Protein AF-A0A9E2BUL2-F1 (afdb_monomer)

Foldseek 3Di:
DDDDDDDDDDDDPDDPDPDFFEDEDEDAFWEKEKEWALVLVPDDDPQSVVLVVLLVLLVVLLVVLQPPDDYHYHYDHGQKYWYHAPNDIDIDGPNPPVQGIWMWTDGRPDDIDTGTDDPGNNSSQLGVLCVCCVVPVRVSSPPRD

Nearest PDB structures (foldseek):
  3d67-assembly1_A  TM=4.524E-01  e=1.776E+00  Homo sapiens
  8vt2-assembly1_B  TM=3.568E-01  e=3.299E+00  human metapneumovirus
  8t9z-assembly1_A  TM=2.904E-01  e=5.762E+00  human metapneumovirus

Secondary structure (DSSP, 8-state):
----------------PPPP-EEEEE-SSSEEEEEE-GGGTT--SHHHHHHHHHHHHHHHHHHHHHTTS--EEEEEE-SEEEEEETTEEEEEESTTS----EEEEE-TTS--EEEE-SSSGGGHHHHHHHHHHHHH--GGGTT--

Sequence (145 aa):
MGIGLALSVSLHVAAAIPRLVEKKTTASGPTIIAFAPSEVEGQMDDGSIEGVAHTQYAMQDTAKCLSPKKVTFQFWFADRLVVRSGNKTTTFEVGKLGQGFGAILIEPGRPPKVVYSTDGPSTLQFLLPQAAFELWHAKGCKDGG

Structure (mmCIF, N/CA/C/O backbone):
data_AF-A0A9E2BUL2-F1
#
_entry.id   AF-A0A9E2BUL2-F1
#
loop_
_atom_site.group_PDB
_atom_site.id
_atom_site.type_symbol
_atom_site.label_atom_id
_atom_site.label_alt_id
_atom_site.label_comp_id
_atom_site.label_asym_id
_atom_site.label_entity_id
_atom_site.label_seq_id
_atom_site.pdbx_PDB_ins_code
_atom_site.Cartn_x
_atom_site.Cartn_y
_atom_site.Cartn_z
_atom_site.occupancy
_atom_site.B_iso_or_equiv
_atom_site.auth_seq_id
_atom_site.auth_comp_id
_atom_site.auth_asym_id
_atom_site.auth_atom_id
_atom_site.pdbx_PDB_model_num
ATOM 1 N N . MET A 1 1 ? 63.518 -31.157 -29.427 1.00 40.44 1 MET A N 1
ATOM 2 C CA . MET A 1 1 ? 62.250 -31.588 -28.797 1.00 40.44 1 MET A CA 1
ATOM 3 C C . MET A 1 1 ? 61.838 -30.488 -27.832 1.00 40.44 1 MET A C 1
ATOM 5 O O . MET A 1 1 ? 62.554 -30.271 -26.868 1.00 40.44 1 MET A O 1
ATOM 9 N N . GLY A 1 2 ? 60.791 -29.722 -28.144 1.00 42.16 2 GLY A N 1
ATOM 10 C CA . GLY A 1 2 ? 60.298 -28.629 -27.298 1.00 42.16 2 GLY A CA 1
ATOM 11 C C . GLY A 1 2 ? 58.830 -28.874 -26.978 1.00 42.16 2 GLY A C 1
ATOM 12 O O . GLY A 1 2 ? 58.019 -28.961 -27.894 1.00 42.16 2 GLY A O 1
ATOM 13 N N . ILE A 1 3 ? 58.512 -29.056 -25.698 1.00 46.34 3 ILE A N 1
ATOM 14 C CA . ILE A 1 3 ? 57.149 -29.290 -25.215 1.00 46.34 3 ILE A CA 1
ATOM 15 C C . ILE A 1 3 ? 56.552 -27.920 -24.889 1.00 46.34 3 ILE A C 1
ATOM 17 O O . ILE A 1 3 ? 56.956 -27.279 -23.922 1.00 46.34 3 ILE A O 1
ATOM 21 N N . GLY A 1 4 ? 55.629 -27.455 -25.730 1.00 42.53 4 GLY A N 1
ATOM 22 C CA . GLY A 1 4 ? 54.832 -26.258 -25.474 1.00 42.53 4 GLY A CA 1
ATOM 23 C C . GLY A 1 4 ? 53.676 -26.593 -24.536 1.00 42.53 4 GLY A C 1
ATOM 24 O O . GLY A 1 4 ? 52.769 -27.332 -24.912 1.00 42.53 4 GLY A O 1
ATOM 25 N N . LEU A 1 5 ? 53.721 -26.068 -23.313 1.00 48.88 5 LEU A N 1
ATOM 26 C CA . LEU A 1 5 ? 52.641 -26.179 -22.336 1.00 48.88 5 LEU A CA 1
ATOM 27 C C . LEU A 1 5 ? 51.587 -25.100 -22.643 1.00 48.88 5 LEU A C 1
ATOM 29 O O . LEU A 1 5 ? 51.839 -23.913 -22.447 1.00 48.88 5 LEU A O 1
ATOM 33 N N . ALA A 1 6 ? 50.413 -25.496 -23.132 1.00 53.47 6 ALA A N 1
ATOM 34 C CA . ALA A 1 6 ? 49.281 -24.589 -23.299 1.00 53.47 6 ALA A CA 1
ATOM 35 C C . ALA A 1 6 ? 48.471 -24.535 -21.992 1.00 53.47 6 ALA A C 1
ATOM 37 O O . ALA A 1 6 ? 47.772 -2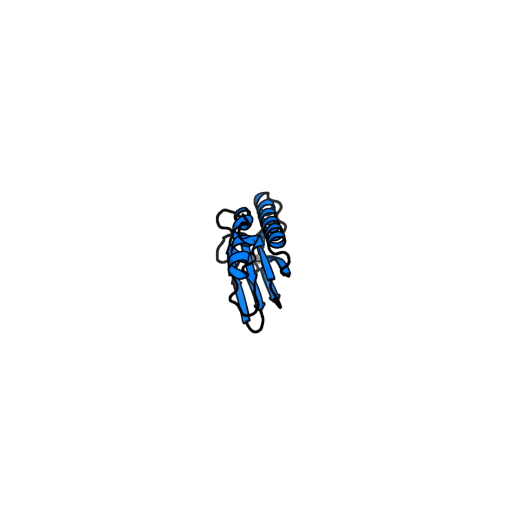5.489 -21.649 1.00 53.47 6 ALA A O 1
ATOM 38 N N . LEU A 1 7 ? 48.563 -23.425 -21.251 1.00 47.62 7 LEU A N 1
ATOM 39 C CA . LEU A 1 7 ? 47.651 -23.149 -20.138 1.00 47.62 7 LEU A CA 1
ATOM 40 C C . LEU A 1 7 ? 46.287 -22.722 -20.693 1.00 47.62 7 LEU A C 1
ATOM 42 O O . LEU A 1 7 ? 46.152 -21.648 -21.274 1.00 47.62 7 LEU A O 1
ATOM 46 N N . SER A 1 8 ? 45.268 -23.552 -20.478 1.00 51.22 8 SER A N 1
ATOM 47 C CA . SER A 1 8 ? 43.869 -23.166 -20.675 1.00 51.22 8 SER A CA 1
ATOM 48 C C . SER A 1 8 ? 43.384 -22.399 -19.446 1.00 51.22 8 SER A C 1
ATOM 50 O O . SER A 1 8 ? 43.291 -22.961 -18.357 1.00 51.22 8 SER A O 1
ATOM 52 N N . VAL A 1 9 ? 43.089 -21.110 -19.608 1.00 53.62 9 VAL A N 1
ATOM 53 C CA . VAL A 1 9 ? 42.455 -20.294 -18.566 1.00 53.62 9 VAL A CA 1
ATOM 54 C C . VAL A 1 9 ? 40.943 -20.423 -18.730 1.00 53.62 9 VAL A C 1
ATOM 56 O O . VAL A 1 9 ? 40.352 -19.824 -19.625 1.00 53.62 9 VAL A O 1
ATOM 59 N N . SER A 1 10 ? 40.310 -21.231 -17.879 1.00 55.25 10 SER A N 1
ATOM 60 C CA . SER A 1 10 ? 38.850 -21.360 -17.839 1.00 55.25 10 SER A CA 1
ATOM 61 C C . SER A 1 10 ? 38.228 -20.135 -17.170 1.00 55.25 10 SER A C 1
ATOM 63 O O . SER A 1 10 ? 38.198 -20.028 -15.941 1.00 55.25 10 SER A O 1
ATOM 65 N N . LEU A 1 11 ? 37.714 -19.215 -17.985 1.00 52.53 11 LEU A N 1
ATOM 66 C CA . LEU A 1 11 ? 36.931 -18.071 -17.531 1.00 52.53 11 LEU A CA 1
ATOM 67 C C . LEU A 1 11 ? 35.544 -18.559 -17.077 1.00 52.53 11 LEU A C 1
ATOM 69 O O . LEU A 1 11 ? 34.652 -18.791 -17.888 1.00 52.53 11 LEU A O 1
ATOM 73 N N . HIS A 1 12 ? 35.365 -18.749 -15.771 1.00 52.75 12 HIS A N 1
ATOM 74 C CA . HIS A 1 12 ? 34.052 -19.025 -15.194 1.00 52.75 12 HIS A CA 1
ATOM 75 C C . HIS A 1 12 ? 33.299 -17.701 -15.058 1.00 52.75 12 HIS A C 1
ATOM 77 O O . HIS A 1 12 ? 33.534 -16.935 -14.125 1.00 52.75 12 HIS A O 1
ATOM 83 N N . VAL A 1 13 ? 32.397 -17.414 -15.998 1.00 56.00 13 VAL A N 1
ATOM 84 C CA . VAL A 1 13 ? 31.419 -16.334 -15.835 1.00 56.00 13 VAL A CA 1
ATOM 85 C C . VAL A 1 13 ? 30.395 -16.814 -14.809 1.00 56.00 13 VAL A C 1
ATOM 87 O O . VAL A 1 13 ? 29.501 -17.596 -15.125 1.00 56.00 13 VAL A O 1
ATOM 90 N N . ALA A 1 14 ? 30.548 -16.393 -13.554 1.00 56.19 14 ALA A N 1
ATOM 91 C CA . ALA A 1 14 ? 29.522 -16.604 -12.544 1.00 56.19 14 ALA A CA 1
ATOM 92 C C . ALA A 1 14 ? 28.314 -15.726 -12.902 1.00 56.19 14 ALA A C 1
ATOM 94 O O . ALA A 1 14 ? 28.362 -14.505 -12.755 1.00 56.19 14 ALA A O 1
ATOM 95 N N . ALA A 1 15 ? 27.240 -16.338 -13.403 1.00 57.97 15 ALA A N 1
ATOM 96 C CA . ALA A 1 15 ? 25.964 -15.658 -13.559 1.00 57.97 15 ALA A CA 1
ATOM 97 C C . ALA A 1 15 ? 25.490 -15.191 -12.172 1.00 57.97 15 ALA A C 1
ATOM 99 O O . ALA A 1 15 ? 25.248 -16.008 -11.281 1.00 57.97 15 ALA A O 1
ATOM 100 N N . ALA A 1 16 ? 25.403 -13.876 -11.968 1.00 60.44 16 ALA A N 1
ATOM 101 C CA . ALA A 1 16 ? 24.840 -13.312 -10.752 1.00 60.44 16 ALA A CA 1
ATOM 102 C C . ALA A 1 16 ? 23.343 -13.644 -10.717 1.00 60.44 16 ALA A C 1
ATOM 104 O O . ALA A 1 16 ? 22.569 -13.141 -11.528 1.00 60.44 16 ALA A O 1
ATOM 105 N N . ILE A 1 17 ? 22.937 -14.521 -9.799 1.00 59.88 17 ILE A N 1
ATOM 106 C CA . ILE A 1 17 ? 21.520 -14.787 -9.545 1.00 59.88 17 ILE A CA 1
ATOM 107 C C . ILE A 1 17 ? 20.904 -13.469 -9.049 1.00 59.88 17 ILE A C 1
ATOM 109 O O . ILE A 1 17 ? 21.434 -12.911 -8.079 1.00 59.88 17 ILE A O 1
ATOM 113 N N . PRO A 1 18 ? 19.831 -12.949 -9.678 1.00 65.06 18 PRO A N 1
ATOM 114 C CA . PRO A 1 18 ? 19.189 -11.729 -9.212 1.00 65.06 18 PRO A CA 1
ATOM 115 C C . PRO A 1 18 ? 18.772 -11.911 -7.752 1.00 65.06 18 PRO A C 1
ATOM 117 O O . PRO A 1 18 ? 18.120 -12.889 -7.373 1.00 65.06 18 PRO A O 1
ATOM 120 N N . ARG A 1 19 ? 19.238 -10.994 -6.905 1.00 76.88 19 ARG A N 1
ATOM 121 C CA . ARG A 1 19 ? 19.024 -11.067 -5.465 1.00 76.88 19 ARG A CA 1
ATOM 122 C C . ARG A 1 19 ? 17.629 -10.545 -5.153 1.00 76.88 19 ARG A C 1
ATOM 124 O O . ARG A 1 19 ? 17.374 -9.367 -5.358 1.00 76.88 19 ARG A O 1
ATOM 131 N N . LEU A 1 20 ? 16.789 -11.411 -4.590 1.00 88.06 20 LEU A N 1
ATOM 132 C CA . LEU A 1 20 ? 15.491 -11.045 -4.025 1.00 88.06 20 LEU A CA 1
ATOM 133 C C . LEU A 1 20 ? 15.623 -9.819 -3.103 1.00 88.06 20 LEU A C 1
ATOM 135 O O . LEU A 1 20 ? 16.364 -9.863 -2.110 1.00 88.06 20 LEU A O 1
ATOM 139 N N . VAL A 1 21 ? 14.875 -8.759 -3.390 1.00 91.62 21 VAL A N 1
ATOM 140 C CA . VAL A 1 21 ? 14.771 -7.569 -2.542 1.00 91.62 21 VAL A CA 1
ATOM 141 C C . VAL A 1 21 ? 13.632 -7.767 -1.541 1.00 91.62 21 VAL A C 1
ATOM 143 O O . VAL A 1 21 ? 12.450 -7.642 -1.857 1.00 91.62 21 VAL A O 1
ATOM 146 N N . GLU A 1 22 ? 13.996 -8.082 -0.298 1.00 94.12 22 GLU A N 1
ATOM 147 C CA . GLU A 1 22 ? 13.057 -8.266 0.814 1.00 94.12 22 GLU A CA 1
ATOM 148 C C . GLU A 1 22 ? 13.033 -7.023 1.718 1.00 94.12 22 GLU A C 1
ATOM 150 O O . GLU A 1 22 ? 14.075 -6.587 2.218 1.00 94.12 22 GLU A O 1
ATOM 155 N N . LYS A 1 23 ? 11.844 -6.471 1.986 1.00 95.62 23 LYS A N 1
ATOM 156 C CA . LYS A 1 23 ? 11.642 -5.393 2.973 1.00 95.62 23 LYS A CA 1
ATOM 157 C C . LYS A 1 23 ? 10.861 -5.913 4.176 1.00 95.62 23 LYS A C 1
ATOM 159 O O . LYS A 1 23 ? 9.936 -6.716 4.040 1.00 95.62 23 LYS A O 1
ATOM 164 N N . LYS A 1 24 ? 11.232 -5.448 5.372 1.00 97.19 24 LYS A N 1
ATOM 165 C CA . LYS A 1 24 ? 10.626 -5.863 6.647 1.00 97.19 24 LYS A CA 1
ATOM 166 C C . LYS A 1 24 ? 10.147 -4.660 7.433 1.00 97.19 24 LYS A C 1
ATOM 168 O O . LYS A 1 24 ? 10.866 -3.671 7.533 1.00 97.19 24 LYS A O 1
ATOM 173 N N . THR A 1 25 ? 8.964 -4.755 8.029 1.00 96.62 25 THR A N 1
ATOM 174 C CA . THR A 1 25 ? 8.462 -3.731 8.956 1.00 96.62 25 THR A CA 1
ATOM 175 C C . THR A 1 25 ? 7.579 -4.331 10.034 1.00 96.62 25 THR A C 1
ATOM 177 O O . THR A 1 25 ? 7.113 -5.471 9.941 1.00 96.62 25 THR A O 1
ATOM 180 N N . THR A 1 26 ? 7.356 -3.534 11.073 1.00 97.31 26 THR A N 1
ATOM 181 C CA . THR A 1 26 ? 6.362 -3.794 12.104 1.00 97.31 26 THR A CA 1
ATOM 182 C C . THR A 1 26 ? 5.264 -2.741 12.005 1.00 97.31 26 THR A C 1
ATOM 184 O O . THR A 1 26 ? 5.540 -1.547 12.069 1.00 97.31 26 THR A O 1
ATOM 187 N N . ALA A 1 27 ? 4.018 -3.187 11.888 1.00 96.94 27 ALA A N 1
ATOM 188 C CA . ALA A 1 27 ? 2.831 -2.346 11.934 1.00 96.94 27 ALA A CA 1
ATOM 189 C C . ALA A 1 27 ? 2.212 -2.423 13.337 1.00 96.94 27 ALA A C 1
ATOM 191 O O . ALA A 1 27 ? 1.545 -3.404 13.684 1.00 96.94 27 ALA A O 1
ATOM 192 N N . SER A 1 28 ? 2.461 -1.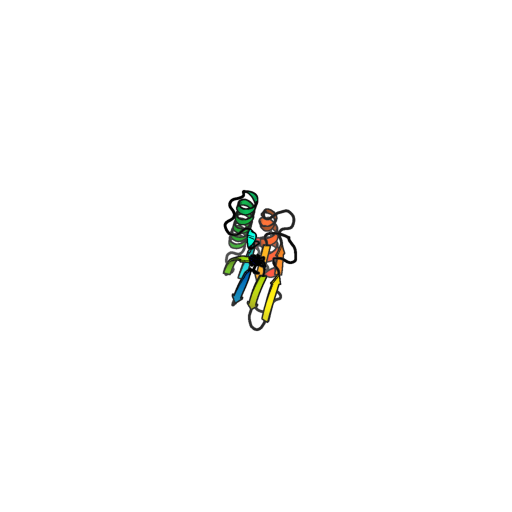394 14.151 1.00 96.19 28 SER A N 1
ATOM 193 C CA . SER A 1 28 ? 1.902 -1.239 15.505 1.00 96.19 28 SER A CA 1
ATOM 194 C C . SER A 1 28 ? 0.506 -0.605 15.526 1.00 96.19 28 SER A C 1
ATOM 196 O O . SER A 1 28 ? -0.149 -0.610 16.563 1.00 96.19 28 SER A O 1
ATOM 198 N N . GLY A 1 29 ? 0.040 -0.087 14.389 1.00 96.81 29 GLY A N 1
ATOM 199 C CA . GLY A 1 29 ? -1.271 0.531 14.206 1.00 96.81 29 GLY A CA 1
ATOM 200 C C . GLY A 1 29 ? -1.751 0.417 12.753 1.00 96.81 29 GLY A C 1
ATOM 201 O O . GLY A 1 29 ? -1.080 -0.235 11.941 1.00 96.81 29 GLY A O 1
ATOM 202 N N . PRO A 1 30 ? -2.887 1.055 12.410 1.00 97.75 30 PRO A N 1
ATOM 203 C CA . PRO A 1 30 ? -3.381 1.130 11.039 1.00 97.75 30 PRO A CA 1
ATOM 204 C C . PRO A 1 30 ? -2.284 1.605 10.078 1.00 97.75 30 PRO A C 1
ATOM 206 O O . PRO A 1 30 ? -1.730 2.691 10.254 1.00 97.75 30 PRO A O 1
ATOM 209 N N . THR A 1 31 ? -1.949 0.791 9.080 1.00 98.44 31 THR A N 1
ATOM 210 C CA . THR A 1 31 ? -0.843 1.063 8.148 1.00 98.44 31 THR A CA 1
ATOM 211 C C . THR A 1 31 ? -1.259 0.725 6.721 1.00 98.44 31 THR A C 1
ATOM 213 O O . THR A 1 31 ? -1.891 -0.305 6.495 1.00 98.44 31 THR A O 1
ATOM 216 N N . ILE A 1 32 ? -0.882 1.566 5.761 1.00 98.38 32 ILE A N 1
ATOM 217 C CA . ILE A 1 32 ? -0.891 1.258 4.331 1.00 98.38 32 ILE A CA 1
ATOM 218 C C . ILE A 1 32 ? 0.557 1.180 3.861 1.00 98.38 32 ILE A C 1
ATOM 220 O O . ILE A 1 32 ? 1.329 2.120 4.048 1.00 98.38 32 ILE A O 1
ATOM 224 N N . ILE A 1 33 ? 0.916 0.058 3.246 1.00 97.75 33 ILE A N 1
ATOM 225 C CA . ILE A 1 33 ? 2.194 -0.126 2.558 1.00 97.75 33 ILE A CA 1
ATOM 226 C C . ILE A 1 33 ? 1.881 -0.252 1.074 1.00 97.75 33 ILE A C 1
ATOM 228 O O . ILE A 1 33 ? 1.472 -1.324 0.630 1.00 97.75 33 ILE A O 1
ATOM 232 N N . ALA A 1 34 ? 2.039 0.830 0.318 1.00 97.25 34 ALA A N 1
ATOM 233 C CA . ALA A 1 34 ? 2.057 0.735 -1.132 1.00 97.25 34 ALA A CA 1
ATOM 234 C C . ALA A 1 34 ? 3.373 0.096 -1.586 1.00 97.25 34 ALA A C 1
ATOM 236 O O . ALA A 1 34 ? 4.414 0.245 -0.936 1.00 97.25 34 ALA A O 1
ATOM 237 N N . PHE A 1 35 ? 3.334 -0.621 -2.698 1.00 95.44 35 PHE A 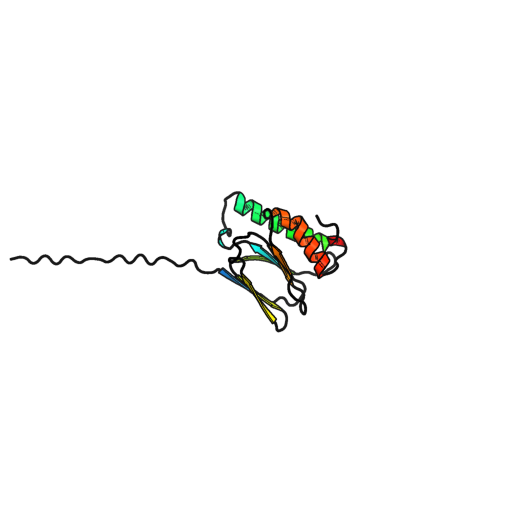N 1
ATOM 238 C CA . PHE A 1 35 ? 4.491 -1.328 -3.213 1.00 95.44 35 PHE A CA 1
ATOM 239 C C . PHE A 1 35 ? 4.584 -1.252 -4.728 1.00 95.44 35 PHE A C 1
ATOM 241 O O . PHE A 1 35 ? 3.573 -1.182 -5.424 1.00 95.44 35 PHE A O 1
ATOM 248 N N . ALA A 1 36 ? 5.817 -1.301 -5.212 1.00 93.12 36 ALA A N 1
ATOM 249 C CA . ALA A 1 36 ? 6.174 -1.450 -6.611 1.00 93.12 36 ALA A CA 1
ATOM 250 C C . ALA A 1 36 ? 7.246 -2.549 -6.750 1.00 93.12 36 ALA A C 1
ATOM 252 O O . ALA A 1 36 ? 7.963 -2.818 -5.776 1.00 93.12 36 ALA A O 1
ATOM 253 N N . PRO A 1 37 ? 7.370 -3.186 -7.929 1.00 91.12 37 PRO A N 1
ATOM 254 C CA . PRO A 1 37 ? 8.464 -4.118 -8.202 1.00 91.12 37 PRO A CA 1
ATOM 255 C C . PRO A 1 37 ? 9.835 -3.485 -7.926 1.00 91.12 37 PRO A C 1
ATOM 257 O O . PRO A 1 37 ? 10.033 -2.298 -8.174 1.00 91.12 37 PRO A O 1
ATOM 260 N N . SER A 1 38 ? 10.808 -4.250 -7.428 1.00 91.62 38 SER A N 1
ATOM 261 C CA . SER A 1 38 ? 12.149 -3.696 -7.152 1.00 91.62 38 SER A CA 1
ATOM 262 C C . SER A 1 38 ? 12.869 -3.228 -8.408 1.00 91.62 38 SER A C 1
ATOM 264 O O . SER A 1 38 ? 13.661 -2.297 -8.357 1.00 91.62 38 SER A O 1
ATOM 266 N N . GLU A 1 39 ? 12.596 -3.879 -9.536 1.00 88.94 39 GLU A N 1
ATOM 267 C CA . GLU A 1 39 ? 13.216 -3.581 -10.827 1.00 88.94 39 GLU A CA 1
ATOM 268 C C . GLU A 1 39 ? 12.896 -2.178 -11.352 1.00 88.94 39 GLU A C 1
ATOM 270 O O . GLU A 1 39 ? 13.702 -1.635 -12.106 1.00 88.94 39 GLU A O 1
ATOM 275 N N . VAL A 1 40 ? 11.782 -1.572 -10.913 1.00 90.12 40 VAL A N 1
ATOM 276 C CA . VAL A 1 40 ? 11.415 -0.197 -11.288 1.00 90.12 40 VAL A CA 1
ATOM 277 C C . VAL A 1 40 ? 12.090 0.864 -10.408 1.00 90.12 40 VAL A C 1
ATOM 279 O O . VAL A 1 40 ? 11.974 2.059 -10.677 1.00 90.12 40 VAL A O 1
ATOM 282 N N . GLU A 1 41 ? 12.808 0.467 -9.349 1.00 91.94 41 GLU A N 1
ATOM 283 C CA . GLU A 1 41 ? 13.519 1.407 -8.479 1.00 91.94 41 GLU A CA 1
ATOM 284 C C . GLU A 1 41 ? 14.647 2.103 -9.255 1.00 91.94 41 GLU A C 1
ATOM 286 O O . GLU A 1 41 ? 15.612 1.478 -9.688 1.00 91.94 41 GLU A O 1
ATOM 291 N N . GLY A 1 42 ? 14.528 3.422 -9.425 1.00 89.69 42 GLY A N 1
ATOM 292 C CA . GLY A 1 42 ? 15.531 4.236 -10.118 1.00 89.69 42 GLY A CA 1
ATOM 293 C C . GLY A 1 42 ? 15.490 4.153 -11.647 1.00 89.69 42 GLY A C 1
ATOM 294 O O . GLY A 1 42 ? 16.342 4.764 -12.293 1.00 89.69 42 GLY A O 1
ATOM 295 N N . GLN A 1 43 ? 14.515 3.447 -12.227 1.00 89.31 43 GLN A N 1
ATOM 296 C CA . GLN A 1 43 ? 14.301 3.471 -13.672 1.00 89.31 43 GLN A CA 1
ATOM 297 C C . GLN A 1 43 ? 13.781 4.837 -14.123 1.00 89.31 43 GLN A C 1
ATOM 299 O O . GLN A 1 43 ? 13.062 5.521 -13.394 1.00 89.31 43 GLN A O 1
ATOM 304 N N . MET A 1 44 ? 14.170 5.227 -15.336 1.00 91.69 44 MET A N 1
ATOM 305 C CA . MET A 1 44 ? 13.817 6.516 -15.939 1.00 91.69 44 MET A CA 1
ATOM 306 C C . MET A 1 44 ? 12.920 6.373 -17.174 1.00 91.69 44 MET A C 1
ATOM 308 O O . MET A 1 44 ? 12.706 7.357 -17.876 1.00 91.69 44 MET A O 1
ATOM 312 N N . ASP A 1 45 ? 12.431 5.168 -17.473 1.00 93.69 45 ASP A N 1
ATOM 313 C CA . ASP A 1 45 ? 11.447 4.982 -18.536 1.00 93.69 45 ASP A CA 1
ATOM 314 C C . ASP A 1 45 ? 10.067 5.498 -18.101 1.00 93.69 45 ASP A C 1
ATOM 316 O O . ASP A 1 45 ? 9.705 5.435 -16.921 1.00 93.69 45 ASP A O 1
ATOM 320 N N . ASP A 1 46 ? 9.298 5.998 -19.070 1.00 89.44 46 ASP A N 1
ATOM 321 C CA . ASP A 1 46 ? 8.001 6.633 -18.823 1.00 89.44 46 ASP A CA 1
ATOM 322 C C . ASP A 1 46 ? 7.036 5.698 -18.080 1.00 89.44 46 ASP A C 1
ATOM 324 O O . ASP A 1 46 ? 6.366 6.127 -17.145 1.00 89.44 46 ASP A O 1
ATOM 328 N N . GLY A 1 47 ? 7.021 4.402 -18.411 1.00 88.69 47 GLY A N 1
ATOM 329 C CA . GLY A 1 47 ? 6.130 3.427 -17.777 1.00 88.69 47 GLY A CA 1
ATOM 330 C C . GLY A 1 47 ? 6.418 3.235 -16.286 1.00 88.69 47 GLY A C 1
ATOM 331 O O . GLY A 1 47 ? 5.495 3.240 -15.463 1.00 88.69 47 GLY A O 1
ATOM 332 N N . SER A 1 48 ? 7.693 3.110 -15.914 1.00 90.94 48 SER A N 1
ATOM 333 C CA . SER A 1 48 ? 8.115 3.033 -14.510 1.00 90.94 48 SER A CA 1
ATOM 334 C C . SER A 1 48 ? 7.791 4.317 -13.743 1.00 90.94 48 SER A C 1
ATOM 336 O O . SER A 1 48 ? 7.254 4.252 -12.631 1.00 90.94 48 SER A O 1
ATOM 338 N N . ILE A 1 49 ? 8.078 5.483 -14.333 1.00 93.75 49 ILE A N 1
ATOM 339 C CA . ILE A 1 49 ? 7.818 6.795 -13.720 1.00 93.75 49 ILE A CA 1
ATOM 340 C C . ILE A 1 49 ? 6.316 6.998 -13.500 1.00 93.75 49 ILE A C 1
ATOM 342 O O . ILE A 1 49 ? 5.894 7.318 -12.383 1.00 93.75 49 ILE A O 1
ATOM 346 N N . GLU A 1 50 ? 5.501 6.782 -14.532 1.00 93.00 50 GLU A N 1
ATOM 347 C CA . GLU A 1 50 ? 4.045 6.921 -14.467 1.00 93.00 50 GLU A CA 1
ATOM 348 C C . GLU A 1 50 ? 3.442 5.954 -13.451 1.00 93.00 50 GLU A C 1
ATOM 350 O O . GLU A 1 50 ? 2.604 6.346 -12.634 1.00 93.00 50 GLU A O 1
ATOM 355 N N . GLY A 1 51 ? 3.904 4.702 -13.428 1.00 93.19 51 GLY A N 1
ATOM 356 C CA . GLY A 1 51 ? 3.405 3.710 -12.484 1.00 93.19 51 GLY A CA 1
ATOM 357 C C . GLY A 1 51 ? 3.655 4.091 -11.025 1.00 93.19 51 GLY A C 1
ATOM 358 O O . GLY A 1 51 ? 2.754 3.998 -10.178 1.00 93.19 51 GLY A O 1
ATOM 359 N N . VAL A 1 52 ? 4.859 4.589 -10.729 1.00 95.44 52 VAL A N 1
ATOM 360 C CA . VAL A 1 52 ? 5.211 5.109 -9.401 1.00 95.44 52 VAL A CA 1
ATOM 361 C C . VAL A 1 52 ? 4.351 6.323 -9.053 1.00 95.44 52 VAL A C 1
ATOM 363 O O . VAL A 1 52 ? 3.783 6.366 -7.958 1.00 95.44 52 VAL A O 1
ATOM 366 N N . ALA A 1 53 ? 4.207 7.277 -9.973 1.00 95.94 53 ALA A N 1
ATOM 367 C CA . ALA A 1 53 ? 3.421 8.488 -9.758 1.00 95.94 53 ALA A CA 1
ATOM 368 C C . ALA A 1 53 ? 1.947 8.169 -9.463 1.00 95.94 53 ALA A C 1
ATOM 370 O O . ALA A 1 53 ? 1.404 8.628 -8.458 1.00 95.94 53 ALA A O 1
ATOM 371 N N . HIS A 1 54 ? 1.309 7.311 -10.263 1.00 96.00 54 HIS A N 1
ATOM 372 C CA . HIS A 1 54 ? -0.077 6.893 -10.042 1.00 96.00 54 HIS A CA 1
ATOM 373 C C . HIS A 1 54 ? -0.284 6.204 -8.693 1.00 96.00 54 HIS A C 1
ATOM 375 O O . HIS A 1 54 ? -1.277 6.468 -8.011 1.00 96.00 54 HIS A O 1
ATOM 381 N N . THR A 1 55 ? 0.676 5.384 -8.268 1.00 96.06 55 THR A N 1
ATOM 382 C CA . THR A 1 55 ? 0.638 4.732 -6.952 1.00 96.06 55 THR A CA 1
ATOM 383 C C . THR A 1 55 ? 0.741 5.753 -5.820 1.00 96.06 55 THR A C 1
ATOM 385 O O . THR A 1 55 ? 0.015 5.670 -4.827 1.00 96.06 55 THR A O 1
ATOM 388 N N . GLN A 1 56 ? 1.606 6.757 -5.971 1.00 97.44 56 GLN A N 1
ATOM 389 C CA . GLN A 1 56 ? 1.729 7.849 -5.006 1.00 97.44 56 GLN A CA 1
ATOM 390 C C . GLN A 1 56 ? 0.459 8.707 -4.949 1.00 97.44 56 GLN A C 1
ATOM 392 O O . GLN A 1 56 ? 0.012 9.031 -3.848 1.00 97.44 56 GLN A O 1
ATOM 397 N N . TYR A 1 57 ? -0.163 9.021 -6.089 1.00 96.69 57 TYR A N 1
ATOM 398 C CA . TYR A 1 57 ? -1.447 9.729 -6.128 1.00 96.69 57 TYR A CA 1
ATOM 399 C C . TYR A 1 57 ? -2.551 8.934 -5.430 1.00 96.69 57 TYR A C 1
ATOM 401 O O . TYR A 1 57 ? -3.224 9.473 -4.554 1.00 96.69 57 TYR A O 1
ATOM 409 N N . ALA A 1 58 ? -2.655 7.630 -5.700 1.00 96.88 58 ALA A N 1
ATOM 410 C CA . ALA A 1 58 ? -3.605 6.757 -5.017 1.00 96.88 58 ALA A CA 1
ATOM 411 C C . ALA A 1 58 ? -3.425 6.778 -3.489 1.00 96.88 58 ALA A C 1
ATOM 413 O O . ALA A 1 58 ? -4.405 6.869 -2.744 1.00 96.88 58 ALA A O 1
ATOM 414 N N . MET A 1 59 ? -2.180 6.749 -2.994 1.00 97.81 59 MET A N 1
ATOM 415 C CA . MET A 1 59 ? -1.914 6.900 -1.559 1.00 97.81 59 MET A CA 1
ATOM 416 C C . MET A 1 59 ? -2.347 8.267 -1.021 1.00 97.81 59 MET A C 1
ATOM 418 O O . MET A 1 59 ? -2.928 8.331 0.061 1.00 97.81 59 MET A O 1
ATOM 422 N N . GLN A 1 60 ? -2.052 9.353 -1.740 1.00 96.44 60 GLN A N 1
ATOM 423 C CA . GLN A 1 60 ? -2.401 10.713 -1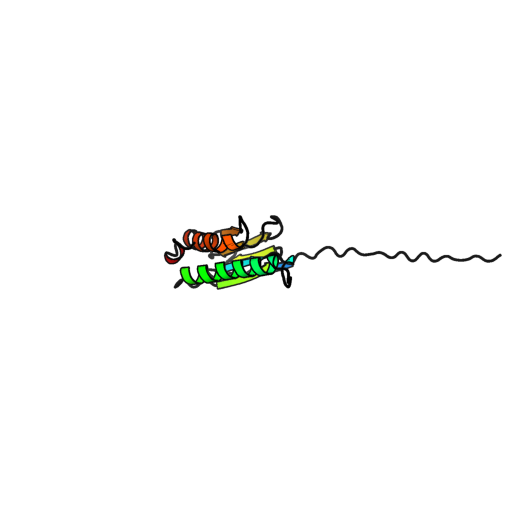.321 1.00 96.44 60 GLN A CA 1
ATOM 424 C C . GLN A 1 60 ? -3.917 10.906 -1.246 1.00 96.44 60 GLN A C 1
ATOM 426 O O . GLN A 1 60 ? -4.414 11.447 -0.258 1.00 96.44 60 GLN A O 1
ATOM 431 N N . ASP A 1 61 ? -4.660 10.434 -2.243 1.00 94.50 61 ASP A N 1
ATOM 432 C CA . ASP A 1 61 ? -6.120 10.537 -2.260 1.00 94.50 61 ASP A CA 1
ATOM 433 C C . ASP A 1 61 ? -6.754 9.654 -1.185 1.00 94.50 61 ASP A C 1
ATOM 435 O O . ASP A 1 61 ? -7.650 10.095 -0.459 1.00 94.50 61 ASP A O 1
ATOM 439 N N . THR A 1 62 ? -6.187 8.467 -0.960 1.00 96.81 62 THR A N 1
ATOM 440 C CA . THR A 1 62 ? -6.579 7.612 0.165 1.00 96.81 62 THR A CA 1
ATOM 441 C C . THR A 1 62 ? -6.308 8.292 1.513 1.00 96.81 62 THR A C 1
ATOM 443 O O . THR A 1 62 ? -7.133 8.237 2.424 1.00 96.81 62 THR A O 1
ATOM 446 N N . ALA A 1 63 ? -5.179 8.987 1.666 1.00 96.69 63 ALA A N 1
ATOM 447 C CA . ALA A 1 63 ? -4.874 9.730 2.886 1.00 96.69 63 ALA A CA 1
ATOM 448 C C . ALA A 1 63 ? -5.879 10.867 3.136 1.00 96.69 63 ALA A C 1
ATOM 450 O O . ALA A 1 63 ? -6.323 11.046 4.273 1.00 96.69 63 ALA A O 1
ATOM 451 N N . LYS A 1 64 ? -6.289 11.593 2.086 1.00 94.69 64 LYS A N 1
ATOM 452 C CA . LYS A 1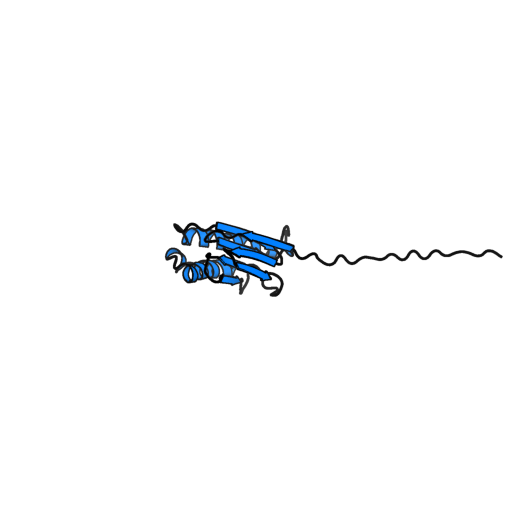 64 ? -7.332 12.629 2.180 1.00 94.69 64 LYS A CA 1
ATOM 453 C C . LYS A 1 64 ? -8.662 12.028 2.637 1.00 94.69 64 LYS A C 1
ATOM 455 O O . LYS A 1 64 ? -9.270 12.549 3.570 1.00 94.69 64 LYS A O 1
ATOM 460 N N . CYS A 1 65 ? -9.083 10.915 2.033 1.00 94.62 65 CYS A N 1
ATOM 461 C CA . CYS A 1 65 ? -10.369 10.278 2.334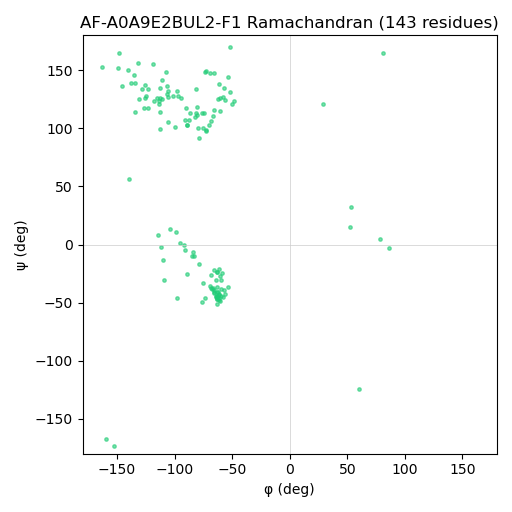 1.00 94.62 65 CYS A CA 1
ATOM 462 C C . CYS A 1 65 ? -10.422 9.651 3.739 1.00 94.62 65 CYS A C 1
ATOM 464 O O . CYS A 1 65 ? -11.496 9.536 4.336 1.00 94.62 65 CYS A O 1
ATOM 466 N N . LEU A 1 66 ? -9.266 9.263 4.288 1.00 95.44 66 LEU A N 1
ATOM 467 C CA . LEU A 1 66 ? -9.158 8.663 5.616 1.00 95.44 66 LEU A CA 1
ATOM 468 C C . LEU A 1 66 ? -9.217 9.670 6.759 1.00 95.44 66 LEU A C 1
ATOM 470 O O . LEU A 1 66 ? -9.458 9.250 7.890 1.00 95.44 66 LEU A O 1
ATOM 474 N N . SER A 1 67 ? -9.020 10.967 6.512 1.00 88.50 67 SER A N 1
ATOM 475 C CA . SER A 1 67 ? -9.052 11.984 7.566 1.00 88.50 67 SER A CA 1
ATOM 476 C C . SER A 1 67 ? -10.406 11.971 8.302 1.00 88.50 67 SER A C 1
ATOM 478 O O . SER A 1 67 ? -11.450 12.029 7.650 1.00 88.50 67 SER A O 1
ATOM 480 N N . PRO A 1 68 ? -10.437 11.868 9.650 1.00 86.25 68 PRO A N 1
ATOM 481 C CA . PRO A 1 68 ? -9.333 12.076 10.598 1.00 86.25 68 PRO A CA 1
ATOM 482 C C . PRO A 1 68 ? -8.625 10.797 11.105 1.00 86.25 68 PRO A C 1
ATOM 484 O O . PRO A 1 68 ? -7.860 10.867 12.072 1.00 86.25 68 PRO A O 1
ATOM 487 N N . LYS A 1 69 ? -8.877 9.611 10.531 1.00 91.31 69 LYS A N 1
ATOM 488 C CA . LYS A 1 69 ? -8.230 8.357 10.959 1.00 91.31 69 LYS A CA 1
ATOM 489 C C . LYS A 1 69 ? -6.714 8.471 10.787 1.00 91.31 69 LYS A C 1
ATOM 491 O O . LYS A 1 69 ? -6.205 8.738 9.703 1.00 91.31 69 LYS A O 1
ATOM 496 N N . LYS A 1 70 ? -5.979 8.203 11.867 1.00 93.81 70 LYS A N 1
ATOM 497 C CA . LYS A 1 70 ? -4.516 8.136 11.841 1.00 93.81 70 LYS A CA 1
ATOM 498 C C . LYS A 1 70 ? -4.081 6.815 11.213 1.00 93.81 70 LYS A C 1
ATOM 500 O O . LYS A 1 70 ? -4.320 5.754 11.788 1.00 93.81 70 LYS A O 1
ATOM 505 N N . VAL A 1 71 ? -3.461 6.901 10.042 1.00 97.06 71 VAL A N 1
ATOM 506 C CA . VAL A 1 71 ? -2.910 5.766 9.297 1.00 97.06 71 VAL A CA 1
ATOM 507 C C . VAL A 1 71 ? -1.466 6.089 8.936 1.00 97.06 71 VAL A C 1
ATOM 509 O O . VAL A 1 71 ? -1.166 7.195 8.491 1.00 97.06 71 VAL A O 1
ATOM 512 N N . THR A 1 72 ? -0.560 5.140 9.154 1.00 98.06 72 THR A N 1
ATOM 513 C CA . THR A 1 72 ? 0.827 5.246 8.692 1.00 98.06 72 THR A CA 1
ATOM 514 C C . THR A 1 72 ? 0.901 4.857 7.221 1.00 98.06 72 THR A C 1
ATOM 516 O O . THR A 1 72 ? 0.368 3.821 6.840 1.00 98.06 72 THR A O 1
ATOM 519 N N . PHE A 1 73 ? 1.595 5.649 6.408 1.00 97.81 73 PHE A N 1
ATOM 520 C CA . PHE A 1 73 ? 1.804 5.366 4.988 1.00 97.81 73 PHE A CA 1
ATOM 521 C C . PHE A 1 73 ? 3.275 5.057 4.725 1.00 97.81 73 PHE A C 1
ATOM 523 O O . PHE A 1 73 ? 4.161 5.747 5.228 1.00 97.81 73 PHE A O 1
ATOM 530 N N . GLN A 1 74 ? 3.527 4.009 3.949 1.00 98.00 74 GLN A N 1
ATOM 531 C CA . GLN A 1 74 ? 4.850 3.604 3.484 1.00 98.00 74 GLN A CA 1
ATOM 532 C C . GLN A 1 74 ? 4.752 3.270 1.997 1.00 98.00 74 GLN A C 1
ATOM 534 O O . GLN A 1 74 ? 3.731 2.749 1.551 1.00 98.00 74 GLN A O 1
ATOM 539 N N . PHE A 1 75 ? 5.813 3.546 1.245 1.00 97.44 75 PHE A N 1
ATOM 540 C CA . PHE A 1 75 ? 5.925 3.139 -0.150 1.00 97.44 75 PHE A CA 1
ATOM 541 C C . PHE A 1 75 ? 7.271 2.469 -0.378 1.00 97.44 75 PHE A C 1
ATOM 543 O O . PHE A 1 75 ? 8.303 3.044 -0.029 1.00 97.44 75 PHE A O 1
ATOM 550 N N . TRP A 1 76 ? 7.254 1.252 -0.915 1.00 96.12 76 TRP A N 1
ATOM 551 C CA . TRP A 1 76 ? 8.436 0.406 -1.007 1.00 96.12 76 TRP A CA 1
ATOM 552 C C . TRP A 1 76 ? 8.606 -0.244 -2.376 1.00 96.12 76 TRP A C 1
ATOM 554 O O . TRP A 1 76 ? 7.666 -0.793 -2.942 1.00 96.12 76 TRP A O 1
ATOM 564 N N . PHE A 1 77 ? 9.854 -0.277 -2.831 1.00 94.25 77 PHE A N 1
ATOM 565 C CA . PHE A 1 77 ? 10.312 -1.128 -3.921 1.00 94.25 77 PHE A CA 1
ATOM 566 C C . PHE A 1 77 ? 10.792 -2.460 -3.335 1.00 94.25 77 PHE A C 1
ATOM 568 O O . PHE A 1 77 ? 11.690 -2.475 -2.480 1.00 94.25 77 PHE A O 1
ATOM 575 N N . ALA A 1 78 ? 10.140 -3.566 -3.697 1.00 92.69 78 ALA A N 1
ATOM 576 C CA . ALA A 1 78 ? 10.461 -4.886 -3.159 1.00 92.69 78 ALA A CA 1
ATOM 577 C C . ALA A 1 78 ? 9.888 -6.026 -4.006 1.00 92.69 78 ALA A C 1
ATOM 579 O O . ALA A 1 78 ? 8.809 -5.903 -4.576 1.00 92.69 78 ALA A O 1
ATOM 580 N N . ASP A 1 79 ? 10.542 -7.184 -3.951 1.00 89.81 79 ASP A N 1
ATOM 581 C CA . ASP A 1 79 ? 10.016 -8.450 -4.470 1.00 89.81 79 ASP A CA 1
ATOM 582 C C . ASP A 1 79 ? 9.204 -9.192 -3.403 1.00 89.81 79 ASP A C 1
ATOM 584 O O . ASP A 1 79 ? 8.318 -9.996 -3.710 1.00 89.81 79 ASP A O 1
ATOM 588 N N . ARG A 1 80 ? 9.509 -8.923 -2.127 1.00 92.00 80 ARG A N 1
ATOM 589 C CA . ARG A 1 80 ? 8.868 -9.540 -0.967 1.00 92.00 80 ARG A CA 1
ATOM 590 C C . ARG A 1 80 ? 8.752 -8.571 0.199 1.00 92.00 80 ARG A C 1
ATOM 592 O O . ARG A 1 80 ? 9.717 -7.910 0.583 1.00 92.00 80 ARG A O 1
ATOM 599 N N . LEU A 1 81 ? 7.585 -8.574 0.834 1.00 94.25 81 LEU A N 1
ATOM 600 C CA . LEU A 1 81 ? 7.294 -7.799 2.034 1.00 94.25 81 LEU A CA 1
ATOM 601 C C . LEU A 1 81 ? 7.016 -8.726 3.208 1.00 94.25 81 LEU A C 1
ATOM 603 O O . LEU A 1 81 ? 6.142 -9.586 3.139 1.00 94.25 81 LEU A O 1
ATOM 607 N N . VAL A 1 82 ? 7.730 -8.533 4.312 1.00 96.19 82 VAL A N 1
ATOM 608 C CA . VAL A 1 82 ? 7.480 -9.245 5.568 1.00 96.19 82 VAL A CA 1
ATOM 609 C C . VAL A 1 82 ? 6.975 -8.246 6.597 1.00 96.19 82 VAL A C 1
ATOM 611 O O . VAL A 1 82 ? 7.697 -7.348 7.033 1.00 96.19 82 VAL A O 1
ATOM 614 N N . VAL A 1 83 ? 5.722 -8.410 7.002 1.00 96.56 83 VAL A N 1
ATOM 615 C CA . VAL A 1 83 ? 5.053 -7.507 7.935 1.00 96.56 83 VAL A CA 1
ATOM 616 C C . VAL A 1 83 ? 4.767 -8.243 9.230 1.00 96.56 83 VAL A C 1
ATOM 618 O O . VAL A 1 83 ? 4.066 -9.258 9.246 1.00 96.56 83 VAL A O 1
ATOM 621 N N . ARG A 1 84 ? 5.264 -7.698 10.337 1.00 97.19 84 ARG A N 1
ATOM 622 C CA . ARG A 1 84 ? 4.855 -8.101 11.681 1.00 97.19 84 ARG A CA 1
ATOM 623 C C . ARG A 1 84 ? 3.739 -7.185 12.173 1.00 97.19 84 ARG A C 1
ATOM 625 O O . ARG A 1 84 ? 3.910 -5.972 12.198 1.00 97.19 84 ARG A O 1
ATOM 632 N N . SER A 1 85 ? 2.616 -7.745 12.605 1.00 95.44 85 SER A N 1
ATOM 633 C CA . SER A 1 85 ? 1.540 -7.003 13.265 1.00 95.44 85 SER A CA 1
ATOM 634 C C . SER A 1 85 ? 1.079 -7.772 14.501 1.00 95.44 85 SER A C 1
ATOM 636 O O . SER A 1 85 ? 0.605 -8.907 14.409 1.00 95.44 85 SER A O 1
ATOM 638 N N . GLY A 1 86 ? 1.305 -7.190 15.681 1.00 90.44 86 GLY A N 1
ATOM 639 C CA . GLY A 1 86 ? 1.162 -7.900 16.953 1.00 90.44 86 GLY A CA 1
ATOM 640 C C . GLY A 1 86 ? 2.099 -9.113 17.043 1.00 90.44 86 GLY A C 1
ATOM 641 O O . GLY A 1 86 ? 3.317 -8.991 16.892 1.00 90.44 86 GLY A O 1
ATOM 642 N N . ASN A 1 87 ? 1.530 -10.295 17.288 1.00 91.06 87 ASN A N 1
ATOM 643 C CA . ASN A 1 87 ? 2.256 -11.569 17.333 1.00 91.06 87 ASN A CA 1
ATOM 644 C C . ASN A 1 87 ? 2.321 -12.292 15.974 1.00 91.06 87 ASN A C 1
ATOM 646 O O . ASN A 1 87 ? 2.988 -13.322 15.876 1.00 91.06 87 ASN A O 1
ATOM 650 N N . LYS A 1 88 ? 1.658 -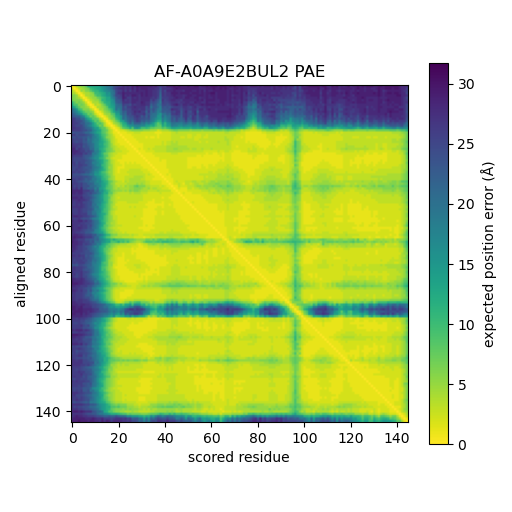11.769 14.935 1.00 94.94 88 LYS A N 1
ATOM 651 C CA . LYS A 1 88 ? 1.581 -12.400 13.617 1.00 94.94 88 LYS A CA 1
ATOM 652 C C . LYS A 1 88 ? 2.614 -11.802 12.670 1.00 94.94 88 LYS A C 1
ATOM 654 O O . LYS A 1 88 ? 2.707 -10.586 12.525 1.00 94.94 88 LYS A O 1
ATOM 659 N N . THR A 1 89 ? 3.340 -12.670 11.978 1.00 96.81 89 THR A N 1
ATOM 660 C CA . THR A 1 89 ? 4.173 -12.302 10.830 1.00 96.81 89 THR A CA 1
ATOM 661 C C . THR A 1 89 ? 3.482 -12.796 9.567 1.00 96.81 89 THR A C 1
ATOM 663 O O . THR A 1 89 ? 3.080 -13.956 9.503 1.00 96.81 89 THR A O 1
ATOM 666 N N . THR A 1 90 ? 3.319 -11.921 8.579 1.00 95.38 90 THR A N 1
ATOM 667 C CA . THR A 1 90 ? 2.761 -12.262 7.265 1.00 95.38 90 THR A CA 1
ATOM 668 C C . THR A 1 90 ? 3.770 -11.890 6.190 1.00 95.38 90 THR A C 1
ATOM 670 O O . THR A 1 90 ? 4.338 -10.798 6.226 1.00 95.38 90 THR A O 1
ATOM 673 N N . THR A 1 91 ? 3.984 -12.801 5.248 1.00 94.56 91 THR A N 1
ATOM 674 C CA . THR A 1 91 ? 4.844 -12.585 4.084 1.00 94.56 91 THR A CA 1
ATOM 675 C C . THR A 1 91 ? 3.970 -12.394 2.856 1.00 94.56 91 THR A C 1
ATOM 677 O O . THR A 1 91 ? 3.059 -13.186 2.619 1.00 94.56 91 THR A O 1
ATOM 680 N N . PHE A 1 92 ? 4.268 -11.363 2.076 1.00 91.00 92 PHE A N 1
ATOM 681 C CA . PHE A 1 92 ? 3.625 -11.055 0.809 1.00 91.00 92 PHE A CA 1
ATOM 682 C C . PHE A 1 92 ? 4.679 -11.129 -0.287 1.00 91.00 92 PHE A C 1
ATOM 684 O O . PHE A 1 92 ? 5.707 -10.457 -0.209 1.00 91.00 92 PHE A O 1
ATOM 691 N N . GLU A 1 93 ? 4.430 -11.959 -1.293 1.00 87.69 93 GLU A N 1
ATOM 692 C CA . GLU A 1 93 ? 5.260 -12.005 -2.493 1.00 87.69 93 GLU A CA 1
ATOM 693 C C . GLU A 1 93 ? 4.720 -10.954 -3.464 1.00 87.69 93 GLU A C 1
ATOM 695 O O . GLU A 1 93 ? 3.598 -11.080 -3.954 1.00 87.69 93 GLU A O 1
ATOM 700 N N . VAL A 1 94 ? 5.510 -9.916 -3.728 1.00 78.69 94 VAL A N 1
ATOM 701 C CA . VAL A 1 94 ? 5.223 -8.919 -4.770 1.00 78.69 94 VAL A CA 1
ATOM 702 C C . VAL A 1 94 ? 5.528 -9.533 -6.146 1.00 78.69 94 VAL A C 1
ATOM 704 O O . VAL A 1 94 ? 4.803 -9.300 -7.107 1.00 78.69 94 VAL A O 1
ATOM 707 N N . GLY A 1 95 ? 6.537 -10.417 -6.216 1.00 60.84 95 GLY A N 1
ATOM 708 C CA . GLY A 1 95 ? 7.060 -11.013 -7.454 1.00 60.84 95 GLY A CA 1
ATOM 709 C C . GLY A 1 95 ? 6.470 -12.355 -7.922 1.00 60.84 95 GLY A C 1
ATOM 710 O O . GLY A 1 95 ? 6.888 -12.849 -8.962 1.00 60.84 95 GLY A O 1
ATOM 711 N N . LYS A 1 96 ? 5.505 -12.980 -7.225 1.00 51.44 96 LYS A N 1
ATOM 712 C CA . LYS A 1 96 ? 4.854 -14.214 -7.743 1.00 51.44 96 LYS A CA 1
ATOM 713 C C . LYS A 1 96 ? 3.722 -13.959 -8.733 1.00 51.44 96 LYS A C 1
ATOM 715 O O . LYS A 1 96 ? 3.242 -14.910 -9.343 1.00 51.44 96 LYS A O 1
ATOM 720 N N . LEU A 1 97 ? 3.295 -12.709 -8.882 1.00 47.62 97 LEU A N 1
ATOM 721 C CA . LEU A 1 97 ? 2.178 -12.375 -9.753 1.00 47.62 97 LEU A CA 1
ATOM 722 C C . LEU A 1 97 ? 2.578 -11.614 -11.013 1.00 47.62 97 LEU A C 1
ATOM 724 O O . LEU A 1 97 ? 1.732 -11.523 -11.886 1.00 47.62 97 LEU A O 1
ATOM 728 N N . GLY A 1 98 ? 3.794 -11.061 -11.150 1.00 46.88 98 GLY A N 1
ATOM 729 C CA . GLY A 1 98 ? 4.124 -10.214 -12.316 1.00 46.88 98 GLY A CA 1
ATOM 730 C C . GLY A 1 98 ? 3.109 -9.076 -12.556 1.00 46.88 98 GLY A C 1
ATOM 731 O O . GLY A 1 98 ? 3.066 -8.493 -13.632 1.00 46.88 98 GLY A O 1
ATOM 732 N N . GLN A 1 99 ? 2.264 -8.797 -11.558 1.00 54.00 99 GLN A N 1
ATOM 733 C CA . GLN A 1 99 ? 1.165 -7.848 -11.562 1.00 54.00 99 GLN A CA 1
ATOM 734 C C . GLN A 1 99 ? 1.654 -6.674 -10.736 1.00 54.00 99 GLN A C 1
ATOM 736 O O . GLN A 1 99 ? 1.827 -6.784 -9.520 1.00 54.00 99 GLN A O 1
ATOM 741 N N . GLY A 1 100 ? 1.986 -5.605 -11.455 1.00 75.00 100 GLY A N 1
ATOM 742 C CA . GLY A 1 100 ? 2.571 -4.384 -10.940 1.00 75.00 100 GLY A CA 1
ATOM 743 C C . GLY A 1 100 ? 1.805 -3.769 -9.775 1.00 75.00 100 GLY A C 1
ATOM 744 O O . GLY A 1 100 ? 0.704 -4.178 -9.436 1.00 75.00 100 GLY A O 1
ATOM 745 N N . PHE A 1 101 ? 2.455 -2.782 -9.167 1.00 91.94 101 PHE A N 1
ATOM 746 C CA . PHE A 1 101 ? 1.921 -1.758 -8.271 1.00 91.94 101 PHE A CA 1
ATOM 747 C C . PHE A 1 101 ? 0.675 -2.114 -7.440 1.00 91.94 101 PHE A C 1
ATOM 749 O O . PHE A 1 101 ? -0.418 -2.365 -7.947 1.00 91.94 101 PHE A O 1
ATOM 756 N N . GLY A 1 102 ? 0.792 -2.034 -6.121 1.00 94.69 102 GLY A N 1
ATOM 757 C CA . GLY A 1 102 ? -0.334 -2.315 -5.237 1.00 94.69 102 GLY A CA 1
ATOM 758 C C . GLY A 1 102 ? -0.176 -1.709 -3.860 1.00 94.69 102 GLY A C 1
ATOM 759 O O . GLY A 1 102 ? 0.689 -0.865 -3.623 1.00 94.69 102 GLY A O 1
ATOM 760 N N . ALA A 1 103 ? -1.026 -2.140 -2.935 1.00 96.38 103 ALA A N 1
ATOM 761 C CA . ALA A 1 103 ? -0.927 -1.769 -1.536 1.00 96.38 103 ALA A CA 1
ATOM 762 C C . ALA A 1 103 ? -1.444 -2.858 -0.595 1.00 96.38 103 ALA A C 1
ATOM 764 O O . ALA A 1 103 ? -2.340 -3.639 -0.916 1.00 96.38 103 ALA A O 1
ATOM 765 N N . ILE A 1 104 ? -0.886 -2.877 0.611 1.00 96.44 104 ILE A N 1
ATOM 766 C CA . ILE A 1 104 ? -1.313 -3.726 1.719 1.00 96.44 104 ILE A CA 1
ATOM 767 C C . ILE A 1 104 ? -1.867 -2.816 2.809 1.00 96.44 104 ILE A C 1
ATOM 769 O O . ILE A 1 104 ? -1.151 -1.964 3.336 1.00 96.44 104 ILE A O 1
ATOM 773 N N . LEU A 1 105 ? -3.127 -3.021 3.172 1.00 97.94 105 LEU A N 1
ATOM 774 C CA . LEU A 1 105 ? -3.781 -2.363 4.291 1.00 97.94 105 LEU A CA 1
ATOM 775 C C . LEU A 1 105 ? -3.733 -3.288 5.509 1.00 97.94 105 LEU A C 1
ATOM 777 O O . LEU A 1 105 ? -4.133 -4.455 5.453 1.00 97.94 105 LEU A O 1
ATOM 781 N N . ILE A 1 106 ? -3.241 -2.759 6.623 1.00 97.69 106 ILE A N 1
ATOM 782 C CA . ILE A 1 106 ? -2.972 -3.503 7.851 1.00 97.69 106 ILE A CA 1
ATOM 783 C C . ILE A 1 106 ? -3.718 -2.836 8.999 1.00 97.69 106 ILE A C 1
ATOM 785 O O . ILE A 1 106 ? -3.560 -1.643 9.242 1.00 97.69 106 ILE A O 1
ATOM 789 N N . GLU A 1 107 ? -4.484 -3.626 9.742 1.00 96.31 107 GLU A N 1
ATOM 790 C CA . GLU A 1 107 ? -5.072 -3.256 11.029 1.00 96.31 107 GLU A CA 1
ATOM 791 C C . GLU A 1 107 ? -4.664 -4.336 12.040 1.00 96.31 107 GLU A C 1
ATOM 793 O O . GLU A 1 107 ? -5.013 -5.505 11.830 1.00 96.31 107 GLU A O 1
ATOM 798 N N . PRO A 1 108 ? -3.906 -4.004 13.102 1.00 95.25 108 PRO A N 1
ATOM 799 C CA . PRO A 1 108 ? -3.521 -4.988 14.104 1.00 95.25 108 PRO A CA 1
ATOM 800 C C . PRO A 1 108 ? -4.723 -5.765 14.650 1.00 95.25 108 PRO A C 1
ATOM 802 O O . PRO A 1 108 ? -5.747 -5.196 15.014 1.00 95.25 108 PRO A O 1
ATOM 805 N N . GLY A 1 109 ? -4.598 -7.093 14.687 1.00 93.56 109 GLY A N 1
ATOM 806 C CA . GLY A 1 109 ? -5.678 -7.991 15.110 1.00 93.56 109 GLY A CA 1
ATOM 807 C C . GLY A 1 109 ? -6.664 -8.394 14.007 1.00 93.56 109 GLY A C 1
ATOM 808 O O . GLY A 1 109 ? -7.528 -9.229 14.263 1.00 93.56 109 GLY A O 1
ATOM 809 N N . ARG A 1 110 ? -6.531 -7.883 12.774 1.00 94.38 110 ARG A N 1
ATOM 810 C CA . ARG A 1 110 ? -7.337 -8.305 11.614 1.00 94.38 110 ARG A CA 1
ATOM 811 C C . ARG A 1 110 ? -6.466 -8.901 10.504 1.00 94.38 110 ARG A C 1
ATOM 813 O O . ARG A 1 110 ? -5.276 -8.594 10.422 1.00 94.38 110 ARG A O 1
ATOM 820 N N . PRO A 1 111 ? -7.026 -9.763 9.634 1.00 93.88 111 PRO A N 1
ATOM 821 C CA . PRO A 1 111 ? -6.341 -10.165 8.414 1.00 93.88 111 PRO A CA 1
ATOM 822 C C . PRO A 1 111 ? -5.986 -8.935 7.560 1.00 93.88 111 PRO A C 1
ATOM 824 O O . PRO A 1 111 ? -6.838 -8.059 7.392 1.00 93.88 111 PRO A O 1
ATOM 827 N N . PRO A 1 112 ? -4.753 -8.853 7.031 1.00 94.56 112 PRO A N 1
ATOM 828 C CA . PRO A 1 112 ? -4.369 -7.778 6.130 1.00 94.56 112 PRO A CA 1
ATOM 829 C C . PRO A 1 112 ? -5.162 -7.877 4.827 1.00 94.56 112 PRO A C 1
ATOM 831 O O . PRO A 1 112 ? -5.472 -8.978 4.363 1.00 94.56 112 PRO A O 1
ATOM 834 N N . LYS A 1 113 ? -5.456 -6.728 4.223 1.00 95.44 113 LYS A N 1
ATOM 835 C CA . LYS A 1 113 ? -6.099 -6.645 2.913 1.00 95.44 113 LYS A CA 1
ATOM 836 C C . LYS A 1 113 ? -5.072 -6.232 1.873 1.00 95.44 113 LYS A C 1
ATOM 838 O O . LYS A 1 113 ? -4.402 -5.222 2.051 1.00 95.44 113 LYS A O 1
ATOM 843 N N . VAL A 1 114 ? -4.956 -7.005 0.801 1.00 94.25 114 VAL A N 1
ATOM 844 C CA . VAL A 1 114 ? -4.052 -6.701 -0.312 1.00 94.25 114 VAL A CA 1
ATOM 845 C C . VAL A 1 114 ? -4.876 -6.224 -1.496 1.00 94.25 114 VAL A C 1
ATOM 847 O O . VAL A 1 114 ? -5.925 -6.797 -1.790 1.00 94.25 114 VAL A O 1
ATOM 850 N N . VAL A 1 115 ? -4.402 -5.172 -2.147 1.00 93.88 115 VAL A N 1
ATOM 851 C CA . VAL A 1 115 ? -4.979 -4.597 -3.358 1.00 93.88 115 VAL A CA 1
ATOM 852 C C . VAL A 1 115 ? -3.877 -4.542 -4.400 1.00 93.88 115 VAL A C 1
ATOM 854 O O . VAL A 1 115 ? -2.811 -3.988 -4.139 1.00 93.88 115 VAL A O 1
ATOM 857 N N . TYR A 1 116 ? -4.138 -5.117 -5.564 1.00 93.31 116 TYR A N 1
ATOM 858 C CA . TYR A 1 116 ? -3.249 -5.048 -6.717 1.00 93.31 116 TYR A CA 1
ATOM 859 C C . TYR A 1 116 ? -3.868 -4.130 -7.762 1.00 93.31 116 TYR A C 1
ATOM 861 O O . TYR A 1 116 ? -5.095 -4.062 -7.870 1.00 93.31 116 TYR A O 1
ATOM 869 N N . SER A 1 117 ? -3.030 -3.439 -8.528 1.00 91.94 117 SER A N 1
ATOM 870 C CA . SER A 1 117 ? -3.485 -2.814 -9.763 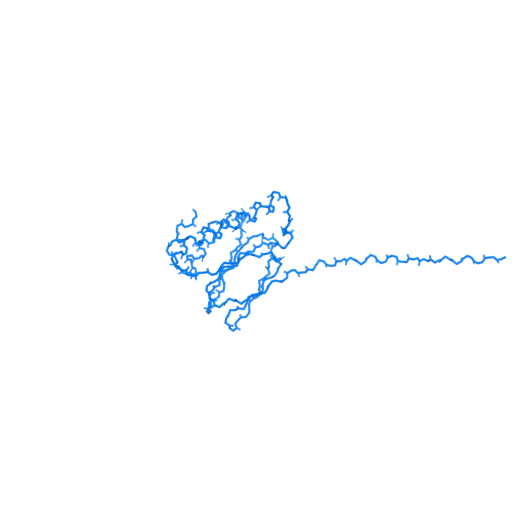1.00 91.94 117 SER A CA 1
ATOM 871 C C . SER A 1 117 ? -3.990 -3.888 -10.733 1.00 91.94 117 SER A C 1
ATOM 873 O O . SER A 1 117 ? -3.404 -4.967 -10.834 1.00 91.94 117 SER A O 1
ATOM 875 N N . THR A 1 118 ? -5.110 -3.624 -11.407 1.00 88.38 118 THR A N 1
ATOM 876 C CA . THR A 1 118 ? -5.756 -4.605 -12.304 1.00 88.38 118 THR A CA 1
ATOM 877 C C . THR A 1 118 ? -5.638 -4.241 -13.778 1.00 88.38 118 THR A C 1
ATOM 879 O O . THR A 1 118 ? -5.590 -5.135 -14.613 1.00 88.38 118 THR A O 1
ATOM 882 N N . ASP A 1 119 ? -5.582 -2.946 -14.089 1.00 87.81 119 ASP A N 1
ATOM 883 C CA . ASP A 1 119 ? -5.460 -2.404 -15.451 1.00 87.81 119 ASP A CA 1
ATOM 884 C C . ASP A 1 119 ? -4.488 -1.214 -15.442 1.00 87.81 119 ASP A C 1
ATOM 886 O O . ASP A 1 119 ? -4.825 -0.062 -15.706 1.00 87.81 119 ASP A O 1
ATOM 890 N N . GLY A 1 120 ? -3.276 -1.496 -14.964 1.00 89.44 120 GLY A N 1
ATOM 891 C CA . GLY A 1 120 ? -2.234 -0.503 -14.731 1.00 89.44 120 GLY A CA 1
ATOM 892 C C . GLY A 1 120 ? -2.372 0.272 -13.408 1.00 89.44 120 GLY A C 1
ATOM 893 O O . GLY A 1 120 ? -3.421 0.242 -12.750 1.00 89.44 120 GLY A O 1
ATOM 894 N N . PRO A 1 121 ? -1.305 0.972 -12.973 1.00 92.31 121 PRO A N 1
ATOM 895 C CA . PRO A 1 121 ? -1.207 1.521 -11.613 1.00 92.31 121 PRO A CA 1
ATOM 896 C C . PRO A 1 121 ? -2.229 2.616 -11.291 1.00 92.31 121 PRO A C 1
ATOM 898 O O . PRO A 1 121 ? -2.561 2.824 -10.125 1.00 92.31 121 PRO A O 1
ATOM 901 N N . SER A 1 122 ? -2.774 3.285 -12.310 1.00 94.06 122 SER A N 1
ATOM 902 C CA . SER A 1 122 ? -3.834 4.292 -12.175 1.00 94.06 122 SER A CA 1
ATOM 903 C C . SER A 1 122 ? -5.110 3.734 -11.537 1.00 94.06 122 SER A C 1
ATOM 905 O O . SER A 1 122 ? -5.774 4.448 -10.786 1.00 94.06 122 SER A O 1
ATOM 907 N N . THR A 1 123 ? -5.415 2.444 -11.727 1.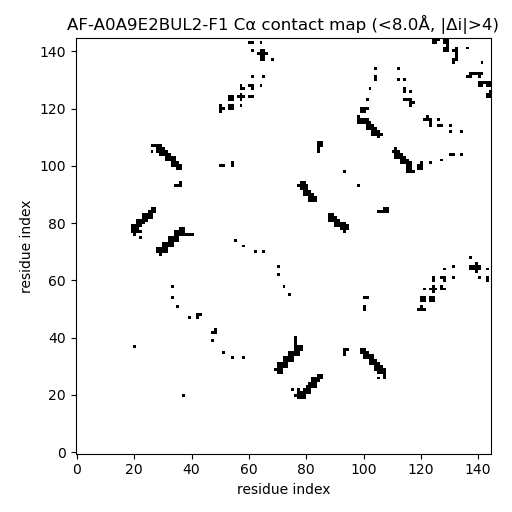00 94.62 123 THR A N 1
ATOM 908 C CA . THR A 1 123 ? -6.576 1.784 -11.097 1.00 94.62 123 THR A CA 1
ATOM 909 C C . THR A 1 123 ? -6.552 1.839 -9.569 1.00 94.62 123 THR A C 1
ATOM 911 O O . THR A 1 123 ? -7.606 1.819 -8.929 1.00 94.62 123 THR A O 1
ATOM 914 N N . LEU A 1 124 ? -5.372 1.982 -8.954 1.00 95.31 124 LEU A N 1
ATOM 915 C CA . LEU A 1 124 ? -5.245 2.099 -7.501 1.00 95.31 124 LEU A CA 1
ATOM 916 C C . LEU A 1 124 ? -5.922 3.348 -6.935 1.00 95.31 124 LEU A C 1
ATOM 918 O O . LEU A 1 124 ? -6.296 3.326 -5.764 1.00 95.31 124 LEU A O 1
ATOM 922 N N . GLN A 1 125 ? -6.119 4.400 -7.736 1.00 94.81 125 GLN A N 1
ATOM 923 C CA . GLN A 1 125 ? -6.825 5.610 -7.296 1.00 94.81 125 GLN A CA 1
ATOM 924 C C . GLN A 1 125 ? -8.270 5.316 -6.873 1.00 94.81 125 GLN A C 1
ATOM 926 O O . GLN A 1 125 ? -8.780 5.980 -5.981 1.00 94.81 125 GLN A O 1
ATOM 931 N N . PHE A 1 126 ? -8.879 4.268 -7.433 1.00 94.44 126 PHE A N 1
ATOM 932 C CA . PHE A 1 126 ? -10.230 3.805 -7.104 1.00 94.44 126 PHE A CA 1
ATOM 933 C C . PHE A 1 126 ? -10.182 2.635 -6.109 1.00 94.44 126 PHE A C 1
ATOM 935 O O . PHE A 1 126 ? -10.878 2.604 -5.092 1.00 94.44 126 PHE A O 1
ATOM 942 N N . LEU A 1 127 ? -9.305 1.659 -6.371 1.00 95.75 127 LEU A N 1
ATOM 943 C CA . LEU A 1 127 ? -9.258 0.416 -5.601 1.00 95.75 127 LEU A CA 1
ATOM 944 C C . LEU A 1 127 ? -8.756 0.620 -4.164 1.00 95.75 127 LEU A C 1
ATOM 946 O O . LEU A 1 127 ? -9.219 -0.064 -3.247 1.00 95.75 127 LEU A O 1
ATOM 950 N N . LEU A 1 128 ? -7.808 1.537 -3.941 1.00 96.38 128 LEU A N 1
ATOM 951 C CA . LEU A 1 128 ? -7.218 1.744 -2.618 1.00 96.38 128 LEU A CA 1
ATOM 952 C C . LEU A 1 128 ? -8.174 2.470 -1.648 1.00 96.38 128 LEU A C 1
ATOM 954 O O . LEU A 1 128 ? -8.353 1.954 -0.537 1.00 96.38 128 LEU A O 1
ATOM 958 N N . PRO A 1 129 ? -8.860 3.571 -2.026 1.00 96.44 129 PRO A N 1
ATOM 959 C CA . PRO A 1 129 ? -9.910 4.150 -1.188 1.00 96.44 129 PRO A CA 1
ATOM 960 C C . PRO A 1 129 ? -11.053 3.170 -0.915 1.00 96.44 129 PRO A C 1
ATOM 962 O O . PRO A 1 129 ? -11.444 3.005 0.245 1.00 96.44 129 PRO A O 1
ATOM 965 N N . GLN A 1 130 ? -11.528 2.439 -1.929 1.00 96.00 130 GLN A N 1
ATOM 966 C CA . GLN A 1 130 ? -12.562 1.419 -1.737 1.00 96.00 130 GLN A CA 1
ATOM 967 C C . GLN A 1 130 ? -12.109 0.354 -0.728 1.00 96.00 130 GLN A C 1
ATOM 969 O O . GLN A 1 130 ? -12.841 -0.001 0.202 1.00 96.00 130 GLN A O 1
ATOM 974 N N . ALA A 1 131 ? -10.874 -0.135 -0.845 1.00 96.69 131 ALA A N 1
ATOM 975 C CA . ALA A 1 131 ? -10.339 -1.101 0.100 1.00 96.69 131 ALA A CA 1
ATOM 976 C C . ALA A 1 131 ? -10.238 -0.544 1.524 1.00 96.69 131 ALA A C 1
ATOM 978 O O . ALA A 1 131 ? -10.506 -1.280 2.479 1.00 96.69 131 ALA A O 1
ATOM 979 N N . ALA A 1 132 ? -9.899 0.738 1.665 1.00 96.81 132 ALA A N 1
ATOM 980 C CA . ALA A 1 132 ? -9.869 1.436 2.942 1.00 96.81 132 ALA A CA 1
ATOM 981 C C . ALA A 1 132 ? -11.278 1.602 3.540 1.00 96.81 132 ALA A C 1
ATOM 983 O O . ALA A 1 132 ? -11.450 1.413 4.748 1.00 96.81 132 ALA A O 1
ATOM 984 N N . PHE A 1 133 ? -12.299 1.875 2.721 1.00 95.94 133 PHE A N 1
ATOM 985 C CA . PHE A 1 133 ? -13.701 1.881 3.150 1.00 95.94 133 PHE A CA 1
ATOM 986 C C . PHE A 1 133 ? -14.152 0.496 3.625 1.00 95.94 133 PHE A C 1
ATOM 988 O O . PHE A 1 133 ? -14.729 0.370 4.702 1.00 95.94 133 PHE A O 1
ATOM 995 N N . GLU A 1 134 ? -13.854 -0.560 2.876 1.00 95.44 134 GLU A N 1
ATOM 996 C CA . GLU A 1 134 ? -14.244 -1.922 3.251 1.00 95.44 134 GLU A CA 1
ATOM 997 C C . GLU A 1 134 ? -13.529 -2.407 4.519 1.00 95.44 134 GLU A C 1
ATOM 999 O O . GLU A 1 134 ? -14.125 -3.096 5.349 1.00 95.44 134 GLU A O 1
ATOM 1004 N N . LEU A 1 135 ? -12.254 -2.046 4.698 1.00 96.00 135 LEU A N 1
ATOM 1005 C CA . LEU A 1 135 ? -11.500 -2.444 5.881 1.00 96.00 135 LEU A CA 1
ATOM 1006 C C . LEU A 1 135 ? -11.905 -1.619 7.105 1.00 96.00 135 LEU A C 1
ATOM 1008 O O . LEU A 1 135 ? -12.158 -2.189 8.164 1.00 96.00 135 LEU A O 1
ATOM 1012 N N . TRP A 1 136 ? -11.958 -0.293 6.996 1.00 95.81 136 TRP A N 1
ATOM 1013 C CA . TRP A 1 136 ? -12.065 0.607 8.150 1.00 95.81 136 TRP A CA 1
ATOM 1014 C C . TRP A 1 136 ? -13.386 1.358 8.265 1.00 95.81 136 TRP A C 1
ATOM 1016 O O . TRP A 1 136 ? -13.557 2.104 9.227 1.00 95.81 136 TRP A O 1
ATOM 1026 N N . HIS A 1 137 ? -14.302 1.189 7.313 1.00 93.75 137 HIS A N 1
ATOM 1027 C CA . HIS A 1 137 ? -15.565 1.929 7.231 1.00 93.75 137 HIS A CA 1
ATOM 1028 C C . HIS A 1 137 ? -15.367 3.453 7.275 1.00 93.75 137 HIS A C 1
ATOM 1030 O O . HIS A 1 137 ? -16.201 4.198 7.796 1.00 93.75 137 HIS A O 1
ATOM 1036 N N . ALA A 1 138 ? -14.245 3.929 6.724 1.00 90.81 138 ALA A N 1
ATOM 1037 C CA . ALA A 1 138 ? -13.930 5.346 6.624 1.00 90.81 138 ALA A CA 1
ATOM 1038 C C . ALA A 1 138 ? -14.863 6.003 5.599 1.00 90.81 138 ALA A C 1
ATOM 1040 O O . ALA A 1 138 ? -14.677 5.846 4.396 1.00 90.81 138 ALA A O 1
ATOM 1041 N N . LYS A 1 139 ? -15.887 6.723 6.077 1.00 89.56 139 LYS A N 1
ATOM 1042 C CA . LYS A 1 139 ? -16.945 7.300 5.227 1.00 89.56 139 LYS A CA 1
ATOM 1043 C C . LYS A 1 139 ? -16.408 8.165 4.085 1.00 89.56 139 LYS A C 1
ATOM 1045 O O . LYS A 1 139 ? -16.971 8.109 3.002 1.00 89.56 139 LYS A O 1
ATOM 1050 N N . GLY A 1 140 ? -15.323 8.909 4.315 1.00 91.38 140 GLY A N 1
ATOM 1051 C CA . GLY A 1 140 ? -14.700 9.743 3.284 1.00 91.38 140 GLY A CA 1
ATOM 1052 C C . GLY A 1 140 ? -14.178 8.951 2.083 1.00 91.38 140 GLY A C 1
ATOM 1053 O O . GLY A 1 140 ? -14.055 9.515 1.006 1.00 91.38 140 GLY A O 1
ATOM 1054 N N . CYS A 1 141 ? -13.930 7.648 2.239 1.00 92.75 141 CYS A N 1
ATOM 1055 C CA . CYS A 1 141 ? -13.442 6.766 1.180 1.00 92.75 141 CYS A CA 1
ATOM 1056 C C . CYS A 1 141 ? -14.556 6.001 0.447 1.00 92.75 141 CYS A C 1
ATOM 1058 O O . CYS A 1 141 ? -14.254 5.190 -0.421 1.00 92.75 141 CYS A O 1
ATOM 1060 N N . LYS A 1 142 ? -15.832 6.207 0.806 1.00 86.06 142 LYS A N 1
ATOM 1061 C CA . LYS A 1 142 ? -16.965 5.472 0.219 1.00 86.06 142 LYS A CA 1
ATOM 1062 C C . LYS A 1 142 ? -17.168 5.792 -1.266 1.00 86.06 142 LYS A C 1
ATOM 1064 O O . LYS A 1 142 ? -17.460 4.889 -2.039 1.00 86.06 142 LYS A O 1
ATOM 1069 N N . ASP A 1 143 ? -16.997 7.060 -1.625 1.00 74.44 143 ASP A N 1
ATOM 1070 C CA . ASP A 1 143 ? -17.207 7.579 -2.981 1.00 74.44 143 ASP A CA 1
ATOM 1071 C C . ASP A 1 143 ? -15.860 7.827 -3.696 1.00 74.44 143 ASP A C 1
ATOM 1073 O O . ASP A 1 143 ? -15.798 8.537 -4.692 1.00 74.44 143 ASP A O 1
ATOM 1077 N N . GLY A 1 144 ? -14.765 7.304 -3.125 1.00 55.97 144 GLY A N 1
ATOM 1078 C CA . GLY A 1 144 ? -13.390 7.570 -3.536 1.00 55.97 144 GLY A CA 1
ATOM 1079 C C . GLY A 1 144 ? -13.005 6.763 -4.763 1.00 55.97 144 GLY A C 1
ATOM 1080 O O . GLY A 1 144 ? -12.541 5.629 -4.642 1.00 55.97 144 GLY A O 1
ATOM 1081 N N . GLY A 1 145 ? -13.217 7.392 -5.910 1.00 49.44 145 GLY A N 1
ATOM 1082 C CA . GLY A 1 145 ? -12.870 6.943 -7.239 1.00 49.44 145 GLY A CA 1
ATOM 1083 C C . GLY A 1 145 ? -13.257 8.002 -8.255 1.00 49.44 145 GLY A C 1
ATOM 1084 O O . GLY A 1 145 ? -14.401 7.914 -8.749 1.00 49.44 145 GLY A O 1
#

Radius of gyration: 21.46 Å; Cα contacts (8 Å, |Δi|>4): 267; chains: 1; bounding box: 80×44×46 Å

Solvent-accessible surface area (backbone atoms only — not comparable to full-atom values): 8313 Å² total; per-residue (Å²): 142,84,88,83,82,81,85,82,81,83,82,78,81,76,79,79,74,84,75,82,42,72,46,78,52,74,40,91,46,41,30,37,40,34,37,34,52,44,82,49,62,89,49,84,48,67,69,46,47,51,37,53,49,28,44,51,50,16,52,52,54,34,54,61,21,38,60,88,62,80,61,48,80,45,79,45,65,20,33,26,41,39,40,32,33,82,95,46,75,47,79,44,68,50,62,82,64,82,54,58,34,36,36,38,42,38,42,63,93,52,85,67,47,79,46,68,28,84,78,52,26,60,45,28,42,31,52,48,12,40,50,45,19,73,74,66,65,33,70,59,10,70,79,34,101

Mean predicted aligned error: 7.92 Å

pLDDT: mean 86.44, std 16.25, range [40.44, 98.44]